Protein AF-A0A973SRI2-F1 (afdb_monomer)

Secondary structure (DSSP, 8-state):
-PPPHHHHHHHTTTTTTT--EEEEE-TTSSEEEEEEESSTT---EEEEEEETTT--EEEEE-GGGS---GGGPPPP-

Nearest PDB structures (foldseek):
  2ecf-assembly1_A-2  TM=6.674E-01  e=8.128E-03  Stenotrophomonas maltophilia
  5yp4-assembly1_B  TM=6.640E-01  e=8.647E-03  Pseudoxanthomonas mexicana
  5yp1-assembly2_D  TM=6.597E-01  e=1.108E-02  Pseudoxanthomonas mexicana
  3c5m-assembly3_C  TM=6.744E-01  e=1.227E+00  Vibrio parahaemolyticus RIMD 2210633
  3wj9-assembly2_B  TM=6.244E-01  e=1.893E+00  Schizosaccharomyces pombe 972h-

Structure (mmCIF, N/CA/C/O backbone):
data_AF-A0A973SRI2-F1
#
_entry.id   AF-A0A973SRI2-F1
#
loop_
_atom_site.group_PDB
_atom_site.id
_atom_site.type_symbol
_atom_site.label_atom_id
_atom_site.la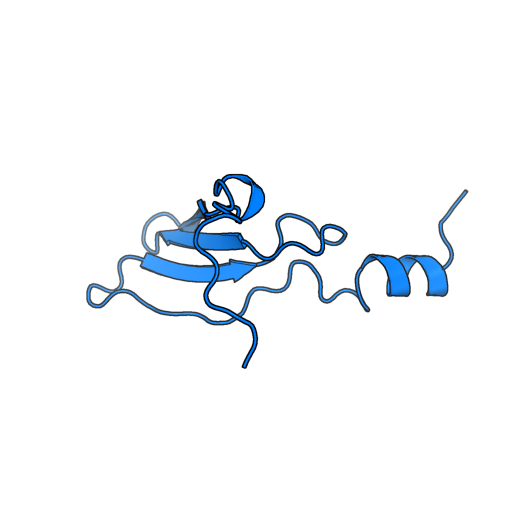bel_alt_id
_atom_site.label_comp_id
_atom_site.label_asym_id
_atom_site.label_entity_id
_atom_site.label_seq_id
_atom_site.pdbx_PDB_ins_code
_atom_site.Cartn_x
_atom_site.Cartn_y
_atom_site.Cartn_z
_atom_site.occupancy
_atom_site.B_iso_or_equiv
_atom_site.auth_seq_id
_atom_site.auth_comp_id
_atom_site.auth_asym_id
_atom_site.auth_atom_id
_atom_site.pdbx_PDB_model_num
ATOM 1 N N . MET A 1 1 ? 30.705 -4.554 -8.313 1.00 71.62 1 MET A N 1
ATOM 2 C CA . MET A 1 1 ? 30.686 -3.256 -9.024 1.00 71.62 1 MET A CA 1
ATOM 3 C C . MET A 1 1 ? 29.452 -2.494 -8.576 1.00 71.62 1 MET A C 1
ATOM 5 O O . MET A 1 1 ? 28.379 -3.081 -8.613 1.00 71.62 1 MET A O 1
ATOM 9 N N . SER A 1 2 ? 29.601 -1.255 -8.098 1.00 82.69 2 SER A N 1
ATOM 10 C CA . SER A 1 2 ? 28.460 -0.416 -7.701 1.00 82.69 2 SER A CA 1
ATOM 11 C C . SER A 1 2 ? 27.700 0.063 -8.942 1.00 82.69 2 SER A C 1
ATOM 13 O O . SER A 1 2 ? 28.317 0.403 -9.954 1.00 82.69 2 SER A O 1
ATOM 15 N N . GLU A 1 3 ? 26.372 0.050 -8.888 1.00 86.81 3 GLU A N 1
ATOM 16 C CA . GLU A 1 3 ? 25.517 0.537 -9.971 1.00 86.81 3 GLU A CA 1
ATOM 17 C C . GLU A 1 3 ? 25.592 2.070 -10.047 1.00 86.81 3 GLU A C 1
ATOM 19 O O . GLU A 1 3 ? 25.615 2.755 -9.025 1.00 86.81 3 GLU A O 1
ATOM 24 N N . SER A 1 4 ? 25.662 2.635 -11.257 1.00 95.94 4 SER A N 1
ATOM 25 C CA . SER A 1 4 ? 25.744 4.091 -11.412 1.00 95.94 4 SER A CA 1
ATOM 26 C C . SER A 1 4 ? 24.423 4.761 -11.033 1.00 95.94 4 SER A C 1
ATOM 28 O O . SER A 1 4 ? 23.346 4.205 -11.256 1.00 95.94 4 SER A O 1
ATOM 30 N N . PHE A 1 5 ? 24.492 5.995 -10.527 1.00 94.75 5 PHE A N 1
ATOM 31 C CA . PHE A 1 5 ? 23.298 6.752 -10.144 1.00 94.75 5 PHE A CA 1
ATOM 32 C C . PHE A 1 5 ? 22.245 6.855 -11.266 1.00 94.75 5 PHE A C 1
ATOM 34 O O . PHE A 1 5 ? 21.079 6.596 -10.975 1.00 94.75 5 PHE A O 1
ATOM 41 N N . PRO A 1 6 ? 22.587 7.145 -12.545 1.00 96.56 6 PRO A N 1
ATOM 42 C CA . PRO A 1 6 ? 21.585 7.169 -13.613 1.00 96.56 6 PRO A CA 1
ATOM 43 C C . PRO A 1 6 ? 20.862 5.830 -13.805 1.00 96.56 6 PRO A C 1
ATOM 45 O O . PRO A 1 6 ? 19.650 5.817 -14.009 1.00 96.56 6 PRO A O 1
ATOM 48 N N . ARG A 1 7 ? 21.579 4.702 -13.693 1.00 94.94 7 ARG A N 1
ATOM 49 C CA . ARG A 1 7 ? 20.982 3.360 -13.798 1.00 94.94 7 ARG A CA 1
ATOM 50 C C . ARG A 1 7 ? 20.080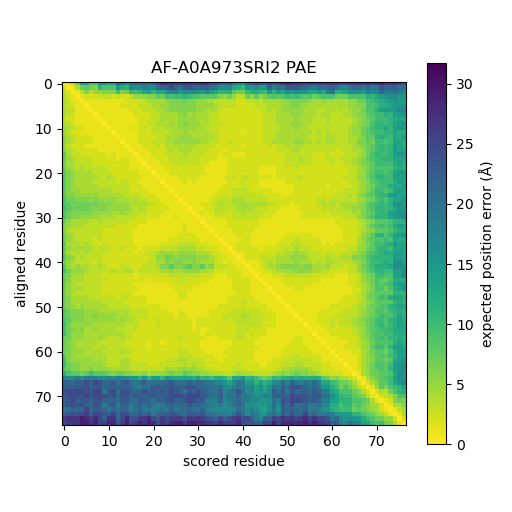 3.059 -12.607 1.00 94.94 7 ARG A C 1
ATOM 52 O O . ARG A 1 7 ? 18.946 2.628 -12.802 1.00 94.94 7 ARG A O 1
ATOM 59 N N . LEU A 1 8 ? 20.541 3.375 -11.397 1.00 94.94 8 LEU A N 1
ATOM 60 C CA . LEU A 1 8 ? 19.754 3.194 -10.181 1.00 94.94 8 LEU A CA 1
ATOM 61 C C . LEU A 1 8 ? 18.482 4.059 -10.199 1.00 94.94 8 LEU A C 1
ATOM 63 O O . LEU A 1 8 ? 17.395 3.550 -9.946 1.00 94.94 8 LEU A O 1
ATOM 67 N N . SER A 1 9 ? 18.600 5.336 -10.574 1.00 95.62 9 SER A N 1
ATOM 68 C CA . SER A 1 9 ? 17.472 6.264 -10.714 1.00 95.62 9 SER A CA 1
ATOM 69 C C . SER A 1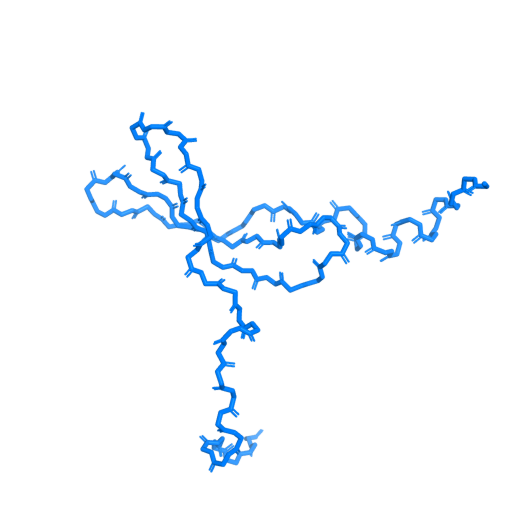 9 ? 16.463 5.782 -11.761 1.00 95.62 9 SER A C 1
ATOM 71 O O . SER A 1 9 ? 15.260 5.815 -11.515 1.00 95.62 9 SER A O 1
ATOM 73 N N . ALA A 1 10 ? 16.916 5.263 -12.906 1.00 95.31 10 ALA A N 1
ATOM 74 C CA . ALA A 1 10 ? 16.017 4.685 -13.903 1.00 95.31 10 ALA A CA 1
ATOM 75 C C . ALA A 1 10 ? 15.277 3.445 -13.364 1.00 95.31 10 ALA A C 1
ATOM 77 O O . ALA A 1 10 ? 14.052 3.363 -13.478 1.00 95.31 10 ALA A O 1
ATOM 78 N N . ARG A 1 11 ? 15.992 2.511 -12.720 1.00 93.25 11 ARG A N 1
ATOM 79 C CA . ARG A 1 11 ? 15.428 1.241 -12.228 1.00 93.25 11 ARG A CA 1
ATOM 80 C C . ARG A 1 11 ? 14.380 1.424 -11.130 1.00 93.25 11 ARG A C 1
ATOM 82 O O . ARG A 1 11 ? 13.423 0.660 -11.068 1.00 93.25 11 ARG A O 1
ATOM 89 N N . THR A 1 12 ? 14.541 2.434 -10.280 1.00 94.88 12 THR A N 1
ATOM 90 C CA . THR A 1 12 ? 13.622 2.726 -9.166 1.00 94.88 12 THR A CA 1
ATOM 91 C C . THR A 1 12 ? 12.550 3.762 -9.518 1.00 94.88 12 THR A C 1
ATOM 93 O O . THR A 1 12 ? 11.808 4.214 -8.643 1.00 94.88 12 THR A O 1
ATOM 96 N N . ARG A 1 13 ? 12.483 4.186 -10.791 1.00 94.62 13 ARG A N 1
ATOM 97 C CA . ARG A 1 13 ? 11.675 5.323 -11.263 1.00 94.62 13 ARG A CA 1
ATOM 98 C C . ARG A 1 13 ? 11.875 6.563 -10.392 1.00 94.62 13 ARG A C 1
ATOM 100 O O . ARG A 1 13 ? 10.930 7.085 -9.810 1.00 94.62 13 ARG A O 1
ATOM 107 N N . ARG A 1 14 ? 13.117 7.033 -10.292 1.00 95.56 14 ARG A N 1
ATOM 108 C CA . ARG A 1 14 ? 13.528 8.154 -9.431 1.00 95.56 14 ARG A CA 1
ATOM 109 C C . ARG A 1 14 ? 13.191 7.893 -7.959 1.00 95.56 14 ARG A C 1
ATOM 111 O O . ARG A 1 14 ? 12.768 8.802 -7.256 1.00 95.56 14 ARG A O 1
ATOM 118 N N . PHE A 1 15 ? 13.368 6.648 -7.515 1.00 94.31 15 PHE A N 1
ATOM 119 C CA . PHE A 1 15 ? 13.100 6.194 -6.145 1.00 94.31 15 PHE A CA 1
ATOM 120 C C . PHE A 1 15 ? 11.645 6.381 -5.695 1.00 94.31 15 PHE A C 1
ATOM 122 O O . PHE A 1 15 ? 11.375 6.553 -4.511 1.00 94.31 15 PHE A O 1
ATOM 129 N N . THR A 1 16 ? 10.702 6.340 -6.639 1.00 94.88 16 THR A N 1
ATOM 130 C CA . THR A 1 16 ? 9.264 6.458 -6.342 1.00 94.88 16 THR A CA 1
ATOM 131 C C . THR A 1 16 ? 8.573 5.104 -6.206 1.00 94.88 16 THR A C 1
ATOM 133 O O . THR A 1 16 ? 7.496 5.014 -5.615 1.00 94.88 16 THR A O 1
ATOM 136 N N . LEU A 1 17 ? 9.183 4.028 -6.716 1.00 96.50 17 LEU A N 1
ATOM 137 C CA . LEU A 1 17 ? 8.705 2.673 -6.456 1.00 96.50 17 LEU A CA 1
ATOM 138 C C . LEU A 1 17 ? 8.818 2.372 -4.955 1.00 96.50 17 LEU A C 1
ATOM 140 O O . LEU A 1 17 ? 9.844 2.630 -4.331 1.00 96.50 17 LEU A O 1
ATOM 144 N N . GLY A 1 18 ? 7.748 1.828 -4.383 1.00 95.06 18 GLY A N 1
ATOM 145 C CA . GLY A 1 18 ? 7.610 1.564 -2.952 1.00 95.06 18 GLY A CA 1
ATOM 146 C C . GLY A 1 18 ? 6.966 2.703 -2.159 1.00 95.06 18 GLY A C 1
ATOM 147 O O . GLY A 1 18 ? 6.644 2.496 -0.994 1.00 95.06 18 GLY A O 1
ATOM 148 N N . VAL A 1 19 ? 6.712 3.871 -2.761 1.00 95.62 19 VAL A N 1
ATOM 149 C CA . VAL A 1 19 ? 6.017 4.974 -2.078 1.00 95.62 19 VAL A CA 1
ATOM 150 C C . VAL A 1 19 ? 4.508 4.673 -1.996 1.00 95.62 19 VAL A C 1
ATOM 152 O O . VAL A 1 19 ? 3.873 4.500 -3.045 1.00 95.62 19 VAL A O 1
ATOM 155 N N . PRO A 1 20 ? 3.912 4.591 -0.787 1.00 96.69 20 PRO A N 1
ATOM 156 C CA . PRO A 1 20 ? 2.474 4.390 -0.626 1.00 96.69 20 PRO A CA 1
ATOM 157 C C . PRO A 1 20 ? 1.666 5.594 -1.133 1.00 96.69 20 PRO A C 1
ATOM 159 O O . PRO A 1 20 ? 2.067 6.743 -0.948 1.00 96.69 20 PRO A O 1
ATOM 162 N N . ARG A 1 21 ? 0.507 5.344 -1.749 1.00 97.06 21 ARG A N 1
ATOM 163 C CA . ARG A 1 21 ? -0.411 6.383 -2.251 1.00 97.06 21 ARG A CA 1
ATOM 164 C C . ARG A 1 21 ? -1.868 5.916 -2.230 1.00 97.06 21 ARG A C 1
ATOM 166 O O . ARG A 1 21 ? -2.127 4.725 -2.103 1.00 97.06 21 ARG A O 1
ATOM 173 N N . GLY A 1 22 ? -2.812 6.839 -2.438 1.00 97.38 22 GLY A N 1
ATOM 174 C CA . GLY A 1 22 ? -4.232 6.499 -2.630 1.00 97.38 22 GLY A CA 1
ATOM 175 C C . GLY A 1 22 ? -4.882 5.881 -1.392 1.00 97.38 22 GLY A C 1
ATOM 176 O O . GLY A 1 22 ? -5.523 4.842 -1.487 1.00 97.38 22 GLY A O 1
ATOM 177 N N . PHE A 1 23 ? -4.657 6.486 -0.228 1.00 98.38 23 PHE A N 1
ATOM 178 C CA . PHE A 1 23 ? -5.163 5.985 1.045 1.00 98.38 23 PHE A CA 1
ATOM 179 C C . PHE A 1 23 ? -6.688 6.089 1.137 1.00 98.38 23 PHE A C 1
ATOM 181 O O . PHE A 1 23 ? -7.277 7.092 0.739 1.00 98.38 23 PHE A O 1
ATOM 188 N N . THR A 1 24 ? -7.315 5.074 1.720 1.00 98.62 24 THR A N 1
ATOM 189 C CA . THR A 1 24 ? -8.722 5.063 2.131 1.00 98.62 24 THR A CA 1
ATOM 190 C C . THR A 1 24 ? -8.815 4.443 3.518 1.00 98.62 24 THR A C 1
ATOM 192 O O . THR A 1 24 ? -8.198 3.413 3.780 1.00 98.62 24 THR A O 1
ATOM 195 N N . ILE A 1 25 ? -9.572 5.072 4.411 1.00 98.50 25 ILE A N 1
ATOM 196 C CA . ILE A 1 25 ? -9.766 4.609 5.788 1.00 98.50 25 ILE A CA 1
ATOM 197 C C . ILE A 1 25 ? -11.129 3.919 5.861 1.00 98.50 25 ILE A C 1
ATOM 199 O O . ILE A 1 25 ? -12.105 4.434 5.310 1.00 98.50 25 ILE A O 1
ATOM 203 N N . SER A 1 26 ? -11.203 2.752 6.503 1.00 97.81 26 SER A N 1
ATOM 204 C CA . SER A 1 26 ? -12.479 2.071 6.727 1.00 97.81 26 SER A CA 1
ATOM 205 C C . SER A 1 26 ? -13.405 2.916 7.621 1.00 97.81 26 SER A C 1
ATOM 207 O O . SER A 1 26 ? -12.913 3.662 8.468 1.00 97.81 26 SER A O 1
ATOM 209 N N . PRO A 1 27 ? -14.742 2.818 7.486 1.00 98.25 27 PRO A N 1
ATOM 210 C CA . PRO A 1 27 ? -15.669 3.632 8.283 1.00 98.25 27 PRO A CA 1
ATOM 211 C C . PRO A 1 27 ? -15.523 3.459 9.802 1.00 98.25 27 PRO A C 1
ATOM 213 O O . PRO A 1 27 ? -15.783 4.390 10.556 1.00 98.25 27 PRO A O 1
ATOM 216 N N . ASP A 1 28 ? -15.098 2.274 10.245 1.00 97.81 28 ASP A N 1
ATOM 217 C CA . ASP A 1 28 ? -14.818 1.946 11.647 1.00 97.81 28 ASP A CA 1
ATOM 218 C C . ASP A 1 28 ? -13.413 2.378 12.112 1.00 97.81 28 ASP A C 1
ATOM 220 O O . ASP A 1 28 ? -13.080 2.227 13.285 1.00 97.81 28 ASP A O 1
ATOM 224 N N . GLY A 1 29 ? -12.573 2.897 11.210 1.00 98.06 29 GLY A N 1
ATOM 225 C CA . GLY A 1 29 ? -11.195 3.306 11.485 1.00 98.06 29 GLY A CA 1
ATOM 226 C C . GLY A 1 29 ? -10.218 2.157 11.760 1.00 98.06 29 GLY A C 1
ATOM 227 O O . GLY A 1 29 ? -9.048 2.412 12.049 1.00 98.06 29 GLY A O 1
ATOM 228 N N . GLY A 1 30 ? -10.659 0.899 11.672 1.00 98.25 30 GLY A N 1
ATOM 229 C CA . GLY A 1 30 ? -9.837 -0.271 11.996 1.00 98.25 30 GLY A CA 1
ATOM 230 C C . GLY A 1 30 ? -8.775 -0.602 10.944 1.00 98.25 30 GLY A C 1
ATOM 231 O O . GLY A 1 30 ? -7.823 -1.330 11.227 1.00 98.25 30 GLY A O 1
ATOM 232 N N . ARG A 1 31 ? -8.933 -0.100 9.713 1.00 98.25 31 ARG A N 1
ATOM 233 C CA . ARG A 1 31 ? -8.075 -0.443 8.575 1.00 98.25 31 ARG A CA 1
ATOM 234 C C . ARG A 1 31 ? -7.796 0.775 7.703 1.00 98.25 31 ARG A C 1
ATOM 236 O O . ARG A 1 31 ? -8.676 1.601 7.459 1.00 98.25 31 ARG A O 1
ATOM 243 N N . VAL A 1 32 ? -6.584 0.839 7.161 1.00 98.69 32 VAL A N 1
ATOM 244 C CA . VAL A 1 32 ? -6.219 1.771 6.088 1.00 98.69 32 VAL A CA 1
ATOM 245 C C . VAL A 1 32 ? -5.797 0.970 4.870 1.00 98.69 32 VAL A C 1
ATOM 247 O O . VAL A 1 32 ? -4.849 0.194 4.932 1.00 98.69 32 VAL A O 1
ATOM 250 N N . VAL A 1 33 ? -6.480 1.172 3.751 1.00 98.62 33 VAL A N 1
ATOM 251 C CA . VAL A 1 33 ? -6.157 0.541 2.470 1.00 98.62 33 VAL A CA 1
ATOM 252 C C . VAL A 1 33 ? -5.402 1.539 1.597 1.00 98.62 33 VAL A C 1
ATOM 254 O O . VAL A 1 33 ? -5.747 2.719 1.565 1.00 98.62 33 VAL A O 1
ATOM 257 N N . PHE A 1 34 ? -4.357 1.093 0.904 1.00 98.69 34 PHE A N 1
ATOM 258 C CA . PHE A 1 34 ? -3.529 1.950 0.051 1.00 98.69 34 PHE A CA 1
ATOM 259 C C . PHE A 1 34 ? -2.831 1.163 -1.063 1.00 98.69 34 PHE A C 1
ATOM 261 O O . PHE A 1 34 ? -2.768 -0.067 -1.059 1.00 98.69 34 PHE A O 1
ATOM 268 N N . LEU A 1 35 ? -2.278 1.892 -2.030 1.00 98.38 35 LEU A N 1
ATOM 269 C CA . LEU A 1 35 ? -1.539 1.350 -3.163 1.00 98.38 35 LEU A CA 1
ATOM 270 C C . LEU A 1 35 ? -0.034 1.501 -2.956 1.00 98.38 35 LEU A C 1
ATOM 272 O O . LEU A 1 35 ? 0.454 2.595 -2.664 1.00 98.38 35 LEU A O 1
ATOM 276 N N . ARG A 1 36 ? 0.721 0.421 -3.171 1.00 97.81 36 ARG A N 1
ATOM 277 C CA . ARG A 1 36 ? 2.190 0.415 -3.088 1.00 97.81 36 ARG A CA 1
ATOM 278 C C . ARG A 1 36 ? 2.762 -0.716 -3.934 1.00 97.81 36 ARG A C 1
ATOM 280 O O . ARG A 1 36 ? 2.159 -1.784 -4.035 1.00 97.81 36 ARG A O 1
ATOM 287 N N . THR A 1 37 ? 3.927 -0.511 -4.542 1.00 97.31 37 THR A N 1
ATOM 288 C CA . THR A 1 37 ? 4.647 -1.629 -5.168 1.00 97.31 37 THR A CA 1
ATOM 289 C C . THR A 1 37 ? 5.276 -2.534 -4.111 1.00 97.31 37 THR A C 1
ATOM 291 O O . THR A 1 37 ? 5.483 -2.121 -2.971 1.00 97.31 37 THR A O 1
ATOM 294 N N . ARG A 1 38 ? 5.576 -3.790 -4.457 1.00 94.75 38 ARG A N 1
ATOM 295 C CA . ARG A 1 38 ? 6.145 -4.743 -3.484 1.00 94.75 38 ARG A CA 1
ATOM 296 C C . ARG A 1 38 ? 7.586 -4.429 -3.111 1.00 94.75 38 ARG A C 1
ATOM 298 O O . ARG A 1 38 ? 8.004 -4.704 -1.992 1.00 94.75 38 ARG A O 1
ATOM 305 N N . THR A 1 39 ? 8.346 -3.874 -4.050 1.00 92.88 39 THR A N 1
ATOM 306 C CA . THR A 1 39 ? 9.751 -3.512 -3.853 1.00 92.88 39 THR A CA 1
ATOM 307 C C . THR A 1 39 ? 10.064 -2.195 -4.561 1.00 92.88 39 THR A C 1
ATOM 309 O O . THR A 1 39 ? 9.310 -1.744 -5.429 1.00 92.88 39 THR A O 1
ATOM 312 N N . GLY A 1 40 ? 11.211 -1.594 -4.232 1.00 93.00 40 GLY A N 1
ATOM 313 C CA . GLY A 1 40 ? 11.700 -0.361 -4.86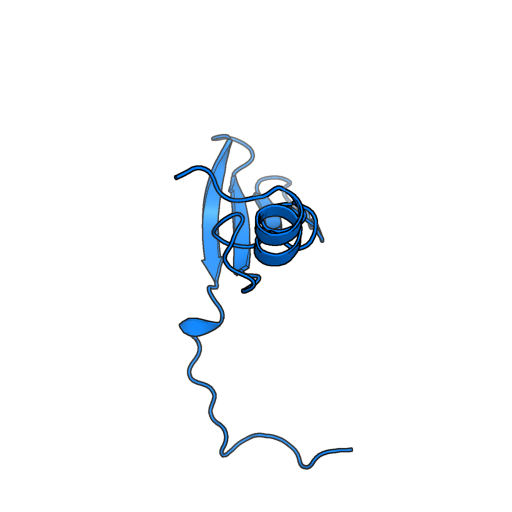5 1.00 93.00 40 GLY A CA 1
ATOM 314 C C . GLY A 1 40 ? 12.164 -0.521 -6.318 1.00 93.00 40 GLY A C 1
ATOM 315 O O . GLY A 1 40 ? 12.654 0.433 -6.913 1.00 93.00 40 GLY A O 1
ATOM 316 N N . THR A 1 41 ? 12.049 -1.718 -6.893 1.00 93.19 41 THR A N 1
ATOM 317 C CA . THR A 1 41 ? 12.434 -2.016 -8.283 1.00 93.19 41 THR A CA 1
ATOM 318 C C . THR A 1 41 ? 11.350 -2.769 -9.047 1.00 93.19 41 THR A C 1
ATOM 320 O O . THR A 1 41 ? 11.505 -3.015 -10.238 1.00 93.19 41 THR A O 1
ATOM 323 N N . ASP A 1 42 ? 10.268 -3.153 -8.372 1.00 93.31 42 ASP A N 1
ATOM 324 C CA . ASP A 1 42 ? 9.107 -3.783 -8.979 1.00 93.31 42 ASP A CA 1
ATOM 325 C C . ASP A 1 42 ? 8.099 -2.692 -9.380 1.00 93.31 42 ASP A C 1
ATOM 327 O O . ASP A 1 42 ? 7.619 -1.970 -8.504 1.00 93.31 42 ASP A O 1
ATOM 331 N N . PRO A 1 43 ? 7.768 -2.530 -10.674 1.00 92.50 43 PRO A N 1
ATOM 332 C CA . PRO A 1 43 ? 6.828 -1.506 -11.113 1.00 92.50 43 PRO A CA 1
ATOM 333 C C . PRO A 1 43 ? 5.360 -1.839 -10.807 1.00 92.50 43 PRO A C 1
ATOM 335 O O . PRO A 1 43 ? 4.506 -0.962 -10.956 1.00 92.50 43 PRO A O 1
ATOM 338 N N . VAL A 1 44 ? 5.038 -3.076 -10.418 1.00 95.75 44 VAL A N 1
ATOM 339 C CA . VAL A 1 44 ? 3.652 -3.511 -10.226 1.00 95.75 44 VAL A CA 1
ATOM 340 C C . VAL A 1 44 ? 3.093 -2.955 -8.925 1.00 95.75 44 VAL A C 1
ATOM 342 O O . VAL A 1 44 ? 3.598 -3.212 -7.832 1.00 95.75 44 VAL A O 1
ATOM 345 N N . THR A 1 45 ? 2.025 -2.168 -9.057 1.00 96.38 45 THR A N 1
ATOM 346 C CA . THR A 1 45 ? 1.277 -1.629 -7.920 1.00 96.38 45 THR A CA 1
ATOM 347 C C . THR A 1 45 ? 0.352 -2.708 -7.373 1.00 96.38 45 THR A C 1
ATOM 349 O O . THR A 1 45 ? -0.419 -3.294 -8.122 1.00 96.38 45 THR A O 1
ATOM 352 N N . CYS A 1 46 ? 0.422 -2.936 -6.067 1.00 97.88 46 CYS A N 1
ATOM 353 C CA . CYS A 1 46 ? -0.433 -3.863 -5.341 1.00 97.88 46 CYS A CA 1
ATOM 354 C C . CYS A 1 46 ? -1.340 -3.103 -4.368 1.00 97.88 46 CYS A C 1
ATOM 356 O O . CYS A 1 46 ? -1.044 -1.959 -3.999 1.00 97.88 46 CYS A O 1
ATOM 358 N N . LEU A 1 47 ? -2.410 -3.762 -3.931 1.00 98.19 47 LEU A N 1
ATOM 359 C CA . LEU A 1 47 ? -3.280 -3.288 -2.860 1.00 98.19 47 LEU A CA 1
ATOM 360 C C . LEU A 1 47 ? -2.769 -3.797 -1.513 1.00 98.19 47 LEU A C 1
ATOM 362 O O . LEU A 1 47 ? -2.501 -4.990 -1.354 1.00 98.19 47 LEU A O 1
ATOM 366 N N . TRP A 1 48 ? -2.671 -2.896 -0.545 1.00 98.62 48 TRP A N 1
ATOM 367 C CA . TRP A 1 48 ? -2.214 -3.173 0.810 1.00 98.62 48 TRP A CA 1
ATOM 368 C C . TRP A 1 48 ? -3.248 -2.710 1.825 1.00 98.62 48 TRP A C 1
ATOM 370 O O . TRP A 1 48 ? -3.999 -1.771 1.570 1.00 98.62 48 TRP A O 1
ATOM 380 N N . GLU A 1 49 ? -3.243 -3.351 2.985 1.00 98.62 49 GLU A N 1
ATOM 381 C CA . GLU A 1 49 ? -4.025 -2.961 4.152 1.00 98.62 49 GLU A CA 1
ATOM 382 C C . GLU A 1 49 ? -3.098 -2.844 5.360 1.00 98.62 49 GLU A C 1
ATOM 384 O O . GLU A 1 49 ? -2.265 -3.720 5.586 1.00 98.62 49 GLU A O 1
ATOM 389 N N . LEU A 1 50 ? -3.265 -1.778 6.134 1.00 98.81 50 LEU A N 1
ATOM 390 C CA . LEU A 1 50 ? -2.703 -1.596 7.464 1.00 98.81 50 LEU A CA 1
ATOM 391 C C . LEU A 1 50 ? -3.822 -1.780 8.489 1.00 98.81 50 LEU A C 1
ATOM 393 O O . LEU A 1 50 ? -4.823 -1.063 8.439 1.00 98.81 50 LEU A O 1
ATOM 397 N N . ASP A 1 51 ? -3.635 -2.701 9.425 1.00 98.56 51 ASP A N 1
ATOM 398 C CA . ASP A 1 51 ? -4.469 -2.802 10.622 1.00 98.56 51 ASP A CA 1
ATOM 399 C C . ASP A 1 51 ? -4.029 -1.728 11.633 1.00 98.56 51 ASP A C 1
ATOM 401 O O . ASP A 1 51 ? -2.858 -1.663 12.013 1.00 98.56 51 ASP A O 1
ATOM 405 N N . THR A 1 52 ? -4.946 -0.846 12.039 1.00 98.31 52 THR A N 1
ATOM 406 C CA . THR A 1 52 ? -4.600 0.346 12.838 1.00 98.31 52 THR A CA 1
ATOM 407 C C . THR A 1 52 ? -4.339 0.038 14.308 1.00 98.31 52 THR A C 1
ATOM 409 O O . THR A 1 52 ? -3.660 0.810 14.981 1.00 98.31 52 THR A O 1
ATOM 412 N N . ALA A 1 53 ? -4.828 -1.095 14.816 1.00 98.00 53 ALA A N 1
ATOM 413 C CA . ALA A 1 53 ? -4.574 -1.516 16.188 1.00 98.00 53 ALA A CA 1
ATOM 414 C C . ALA A 1 53 ? -3.188 -2.165 16.315 1.00 98.00 53 ALA A C 1
ATOM 416 O O . ALA A 1 53 ? -2.405 -1.841 17.209 1.00 98.00 53 ALA A O 1
ATOM 417 N N . THR A 1 54 ? -2.867 -3.075 15.398 1.00 98.19 54 THR A N 1
ATOM 418 C CA . THR A 1 54 ? -1.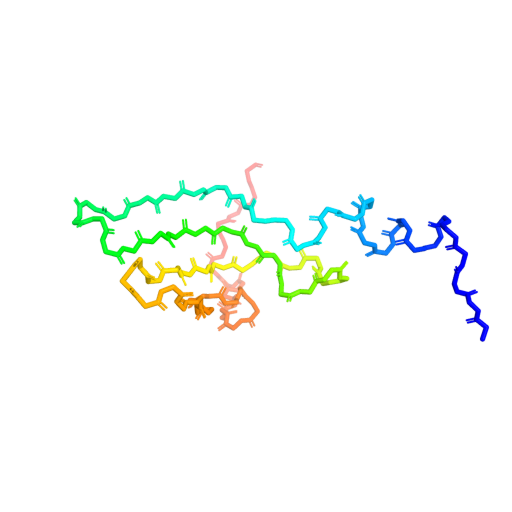639 -3.883 15.432 1.00 98.19 54 THR A CA 1
ATOM 419 C C . THR A 1 54 ? -0.471 -3.250 14.684 1.00 98.19 54 THR A C 1
ATOM 421 O O . THR A 1 54 ? 0.669 -3.650 14.904 1.00 98.19 54 THR A O 1
ATOM 424 N N . HIS A 1 55 ? -0.735 -2.259 13.828 1.00 97.75 55 HIS A N 1
ATOM 425 C CA . HIS A 1 55 ? 0.242 -1.621 12.941 1.00 97.75 55 HIS A CA 1
ATOM 426 C C . HIS A 1 55 ? 0.893 -2.592 11.942 1.00 97.75 55 HIS A C 1
ATOM 428 O O . HIS A 1 55 ? 1.986 -2.341 11.431 1.00 97.75 55 HIS A O 1
ATOM 434 N N . VAL A 1 56 ? 0.225 -3.710 11.651 1.00 98.44 56 VAL A N 1
ATOM 435 C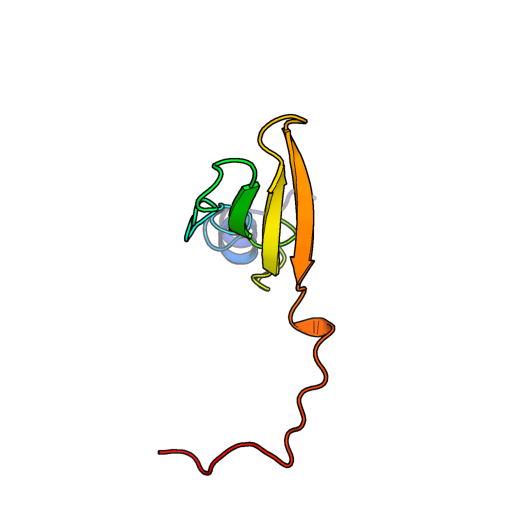 CA . VAL A 1 56 ? 0.705 -4.712 10.699 1.00 98.44 56 VAL A CA 1
ATOM 436 C C . VAL A 1 56 ? 0.156 -4.409 9.311 1.00 98.44 56 VAL A C 1
ATOM 438 O O . VAL A 1 56 ? -1.051 -4.262 9.118 1.00 98.44 56 VAL A O 1
ATOM 441 N N . GLU A 1 57 ? 1.055 -4.356 8.330 1.00 97.62 57 GLU A N 1
ATOM 442 C CA . GLU A 1 57 ? 0.697 -4.284 6.916 1.00 97.62 57 GLU A CA 1
ATOM 443 C C . GLU A 1 57 ? 0.552 -5.685 6.311 1.00 97.62 57 GLU A C 1
ATOM 445 O O . GLU A 1 57 ? 1.383 -6.569 6.539 1.00 97.62 57 GLU A O 1
ATOM 450 N N . ARG A 1 58 ? -0.456 -5.871 5.458 1.00 97.69 58 ARG A N 1
ATOM 451 C CA . ARG A 1 58 ? -0.6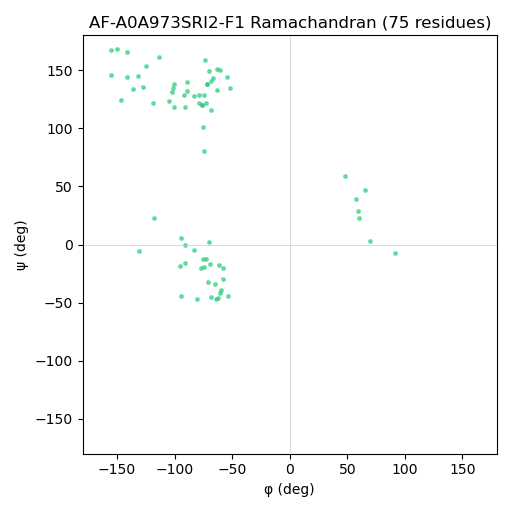42 -7.085 4.660 1.00 97.69 58 ARG A CA 1
ATOM 452 C C . ARG A 1 58 ? -0.919 -6.764 3.196 1.00 97.69 58 ARG A C 1
ATOM 454 O O . ARG A 1 58 ? -1.587 -5.784 2.869 1.00 97.69 58 ARG A O 1
ATOM 461 N N . LEU A 1 59 ? -0.418 -7.625 2.315 1.00 97.75 59 LEU A N 1
ATOM 462 C CA . LEU A 1 59 ? -0.757 -7.614 0.896 1.00 97.75 59 LEU A CA 1
ATOM 463 C C . LEU A 1 59 ? -2.186 -8.146 0.731 1.00 97.75 59 LEU A C 1
ATOM 465 O O . LEU A 1 59 ? -2.473 -9.268 1.144 1.00 97.75 59 LEU A O 1
ATOM 469 N N . VAL A 1 60 ? -3.065 -7.341 0.139 1.00 97.50 60 VAL A N 1
ATOM 470 C CA . VAL A 1 60 ? -4.461 -7.717 -0.130 1.00 97.50 60 VAL A CA 1
ATOM 471 C C . VAL A 1 60 ? -4.606 -8.267 -1.544 1.00 97.50 60 VAL A C 1
ATOM 473 O O . VAL A 1 60 ? -5.261 -9.286 -1.734 1.00 97.50 60 VAL A O 1
ATOM 476 N N . LEU A 1 61 ? -3.984 -7.608 -2.527 1.00 97.06 61 LEU A N 1
ATOM 477 C CA . LEU A 1 61 ? -4.061 -8.007 -3.932 1.00 97.06 61 LEU A CA 1
ATOM 478 C C . LEU A 1 61 ? -2.755 -7.695 -4.666 1.00 97.06 61 LEU A C 1
ATOM 480 O O . LEU A 1 61 ? -2.327 -6.540 -4.714 1.00 97.06 61 LEU A O 1
ATOM 484 N N . ASP A 1 62 ? -2.163 -8.718 -5.279 1.00 95.44 62 ASP A N 1
ATOM 485 C CA . ASP A 1 62 ? -1.154 -8.568 -6.328 1.00 95.44 62 ASP A CA 1
ATOM 486 C C . ASP A 1 62 ? -1.864 -8.785 -7.669 1.00 95.44 62 ASP A C 1
ATOM 488 O O . ASP A 1 62 ? -2.409 -9.864 -7.888 1.00 95.44 62 ASP A O 1
ATOM 492 N N . PRO A 1 63 ? -1.908 -7.798 -8.576 1.00 93.44 63 PRO A N 1
ATOM 493 C CA . PRO A 1 63 ? -2.646 -7.949 -9.828 1.00 93.44 63 PRO A CA 1
ATOM 494 C C . PRO A 1 63 ? -2.109 -9.088 -10.706 1.00 93.44 63 PRO A C 1
ATOM 496 O O . PRO A 1 63 ? -2.825 -9.556 -11.577 1.00 93.44 63 PRO A O 1
ATOM 499 N N . ARG A 1 64 ? -0.884 -9.580 -10.472 1.00 90.88 64 ARG A N 1
ATOM 500 C CA . ARG A 1 64 ? -0.343 -10.756 -11.175 1.00 90.88 64 ARG A CA 1
ATOM 501 C C . ARG A 1 64 ? -1.027 -12.067 -10.801 1.00 90.88 64 ARG A C 1
ATOM 503 O O . ARG A 1 64 ? -0.812 -13.060 -11.482 1.00 90.88 64 ARG A O 1
ATOM 510 N N . THR A 1 65 ? -1.762 -12.099 -9.690 1.00 91.50 65 THR A N 1
ATOM 511 C CA . THR A 1 65 ? -2.539 -13.276 -9.279 1.00 91.50 65 THR A CA 1
ATOM 512 C C . THR A 1 65 ? -3.965 -13.235 -9.816 1.00 91.50 65 THR A C 1
ATOM 514 O O . THR A 1 65 ? -4.743 -14.126 -9.498 1.00 91.50 65 THR A O 1
ATOM 517 N N . LEU A 1 66 ? -4.334 -12.182 -10.552 1.00 87.25 66 LEU A N 1
ATOM 518 C CA . LEU A 1 66 ? -5.590 -12.137 -11.282 1.00 87.25 66 LEU A CA 1
ATOM 519 C C . LEU A 1 66 ? -5.390 -12.864 -12.608 1.00 87.25 66 LEU A C 1
ATOM 521 O O . LEU A 1 66 ? -4.475 -12.530 -13.362 1.00 87.25 66 LEU A O 1
ATOM 525 N N . ASP A 1 67 ? -6.265 -13.818 -12.903 1.00 79.56 67 ASP A N 1
ATOM 526 C CA . ASP A 1 67 ? -6.382 -14.339 -14.257 1.00 79.56 67 ASP A CA 1
ATOM 527 C C . ASP A 1 67 ? -6.956 -13.223 -15.137 1.00 79.56 67 ASP A C 1
ATOM 529 O O . ASP A 1 67 ? -8.071 -12.741 -14.917 1.00 79.56 67 ASP A O 1
ATOM 533 N N . ALA A 1 68 ? -6.168 -12.760 -16.106 1.00 67.19 68 ALA A N 1
ATOM 534 C CA . ALA A 1 68 ? -6.675 -11.890 -17.153 1.00 67.19 68 ALA A CA 1
ATOM 535 C C . ALA A 1 68 ? -7.482 -12.763 -18.118 1.00 67.19 68 ALA A C 1
ATOM 537 O O . ALA A 1 68 ? -6.908 -13.476 -18.941 1.00 67.19 68 ALA A O 1
ATOM 538 N N . ASP A 1 69 ? -8.808 -12.740 -18.002 1.00 66.69 69 ASP A N 1
ATOM 539 C CA . ASP A 1 69 ? -9.673 -13.330 -19.020 1.00 66.69 69 ASP A CA 1
ATOM 540 C C . ASP A 1 69 ? -9.683 -12.405 -20.246 1.00 66.69 69 ASP A C 1
ATOM 542 O O . ASP A 1 69 ? -10.569 -11.567 -20.420 1.00 66.69 69 ASP A O 1
ATOM 546 N N . GLU A 1 70 ? -8.639 -12.514 -21.075 1.00 62.44 70 GLU A N 1
ATOM 547 C CA . GLU A 1 70 ? -8.494 -11.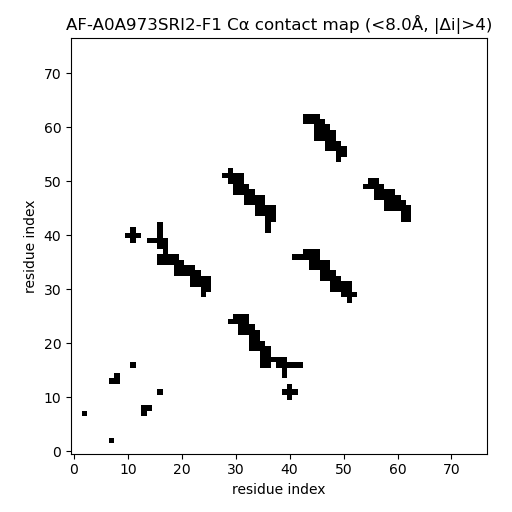730 -22.309 1.00 62.44 70 GLU A CA 1
ATOM 548 C C . GLU A 1 70 ? -9.680 -11.934 -23.270 1.00 62.44 70 GLU A C 1
ATOM 550 O O . GLU A 1 70 ? -9.947 -11.075 -24.107 1.00 62.44 70 GLU A O 1
ATOM 555 N N . ALA A 1 71 ? -10.444 -13.024 -23.119 1.00 66.44 71 ALA A N 1
ATOM 556 C CA . ALA A 1 71 ? -11.639 -13.296 -23.913 1.00 66.44 71 ALA A CA 1
ATOM 557 C C . ALA A 1 71 ? -12.841 -12.395 -23.560 1.00 66.44 71 ALA A C 1
ATOM 559 O O . ALA A 1 71 ? -13.810 -12.361 -24.317 1.00 66.44 71 ALA A O 1
ATOM 560 N N . ASN A 1 72 ? -12.785 -11.667 -22.438 1.00 65.62 72 ASN A N 1
ATOM 561 C CA . ASN A 1 72 ? -13.864 -10.815 -21.922 1.00 65.62 72 ASN A CA 1
ATOM 562 C C . ASN A 1 72 ? -13.472 -9.330 -21.838 1.00 65.62 72 ASN A C 1
ATOM 564 O O . ASN A 1 72 ? -14.049 -8.561 -21.065 1.00 65.62 72 ASN A O 1
ATOM 568 N N . LEU A 1 73 ? -12.477 -8.907 -22.619 1.00 70.81 73 LEU A N 1
ATOM 569 C CA . LEU A 1 73 ? -12.192 -7.488 -22.799 1.00 70.81 73 LEU A CA 1
ATOM 570 C C . LEU A 1 73 ? -13.254 -6.867 -23.724 1.00 70.81 73 LEU A C 1
ATOM 572 O O . LEU A 1 73 ? -13.498 -7.403 -24.809 1.00 70.81 73 LEU A O 1
ATOM 576 N N . PRO A 1 74 ? -13.895 -5.748 -23.335 1.00 74.25 74 PRO A N 1
ATOM 577 C CA . PRO A 1 74 ? -14.686 -4.975 -24.282 1.00 74.25 74 PRO A CA 1
ATOM 578 C C . PRO A 1 74 ? -13.777 -4.486 -25.424 1.00 74.25 74 PRO A C 1
ATOM 580 O O . PRO A 1 74 ? -12.581 -4.281 -25.193 1.00 74.25 74 PRO A O 1
ATOM 583 N N . PRO A 1 75 ? -14.316 -4.312 -26.647 1.00 78.44 75 PRO A N 1
ATOM 584 C CA . PRO A 1 75 ? -13.546 -3.745 -27.751 1.00 78.44 75 PRO A CA 1
ATOM 585 C C . PRO A 1 75 ? -12.961 -2.391 -27.338 1.00 78.44 75 PRO A C 1
ATOM 587 O O . PRO A 1 75 ? -13.602 -1.655 -26.584 1.00 78.44 75 PRO A O 1
ATOM 590 N N . GLU A 1 76 ? -11.746 -2.082 -27.800 1.00 76.25 76 GLU A N 1
ATOM 591 C CA . GLU A 1 76 ? -11.147 -0.769 -27.565 1.00 76.25 76 GLU A CA 1
ATOM 592 C C . GLU A 1 76 ? -12.095 0.370 -27.993 1.00 76.25 76 GLU A C 1
ATOM 594 O O . GLU A 1 76 ? -12.708 0.303 -29.062 1.00 76.25 76 GLU A O 1
ATOM 599 N N . GLU A 1 77 ? -12.230 1.399 -27.147 1.00 54.66 77 GLU A N 1
ATOM 600 C CA . GLU A 1 77 ? -12.947 2.645 -27.476 1.00 54.66 77 GLU A CA 1
ATOM 601 C C . GLU A 1 77 ? -12.036 3.682 -28.140 1.00 54.66 77 GLU A C 1
ATOM 603 O O . GLU A 1 77 ? -10.878 3.846 -27.680 1.00 54.66 77 GLU A O 1
#

Solvent-accessible surface area (backbone atoms only — not comparable to full-atom values): 4680 Å² total; per-residue (Å²): 134,85,80,52,66,74,58,51,33,60,57,14,59,70,69,48,36,45,55,74,42,77,74,46,69,43,97,86,59,55,35,37,36,31,36,28,24,89,35,49,65,40,88,59,66,21,40,31,36,32,35,61,87,79,69,49,74,43,83,74,42,57,66,87,78,52,84,79,63,75,91,71,61,76,79,89,130

Mean predicted aligned error: 6.2 Å

Sequence (77 aa):
MSESFPRLSARTRRFTLGVPRGFTISPDGGRVVFLRTRTGTDPV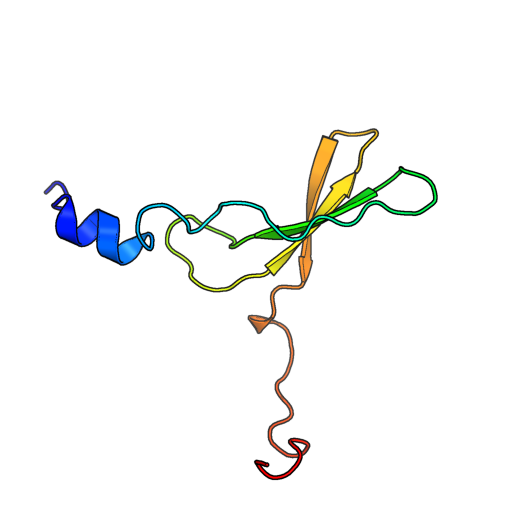TCLWELDTATHVERLVLDPRTLDADEANLPPEE

pLDDT: mean 91.82, std 10.36, range [54.66, 98.81]

Foldseek 3Di:
DDDDPVRLCVQLVNQCAFPWDDWDADPVNQKIKTWHHPDSRGPFIFIWIAGPVVRDIDTPDGCVPDDDPVVPDDPDD

Radius of gyration: 16.59 Å; Cα contacts (8 Å, |Δi|>4): 112; chains: 1; bounding box: 46×22×44 Å